Protein AF-A0A6M3JC94-F1 (afdb_monomer_lite)

Structure (mmCIF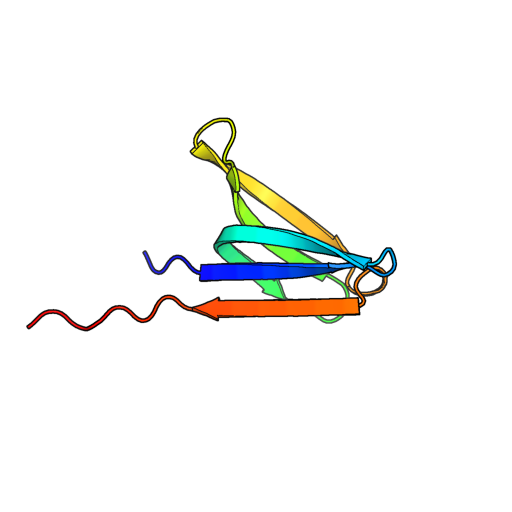, N/CA/C/O backbone):
data_AF-A0A6M3JC94-F1
#
_entry.id   AF-A0A6M3JC94-F1
#
loop_
_atom_site.group_PDB
_atom_site.id
_atom_site.type_symbol
_atom_site.label_atom_id
_atom_site.label_alt_id
_atom_site.label_comp_id
_atom_site.label_asym_id
_atom_site.label_entity_id
_atom_site.label_seq_id
_atom_site.pdbx_PDB_ins_code
_atom_site.Cartn_x
_atom_site.Cartn_y
_atom_site.Cartn_z
_atom_site.occupancy
_atom_site.B_iso_or_equiv
_atom_site.auth_seq_id
_atom_site.auth_comp_id
_atom_site.auth_asym_id
_atom_site.auth_atom_id
_atom_site.pdbx_PDB_model_num
ATOM 1 N N . MET A 1 1 ? 13.925 -6.970 -14.321 1.00 48.47 1 MET A N 1
ATOM 2 C CA . MET A 1 1 ? 13.448 -6.571 -12.976 1.00 48.47 1 MET A CA 1
ATOM 3 C C . MET A 1 1 ? 12.162 -7.330 -12.683 1.00 48.47 1 MET A C 1
ATOM 5 O O . MET A 1 1 ? 11.316 -7.394 -13.567 1.00 48.47 1 MET A O 1
ATOM 9 N N . LYS A 1 2 ? 12.044 -7.987 -11.521 1.00 58.50 2 LYS A N 1
ATOM 10 C CA . LYS A 1 2 ? 10.825 -8.727 -11.149 1.00 58.50 2 LYS A CA 1
ATOM 11 C C . LYS A 1 2 ? 9.782 -7.730 -10.657 1.00 58.50 2 LYS A C 1
ATOM 13 O O . LYS A 1 2 ? 9.908 -7.185 -9.570 1.00 58.50 2 LYS A O 1
ATOM 18 N N . TYR A 1 3 ? 8.781 -7.482 -11.483 1.00 67.56 3 TYR A N 1
ATOM 19 C CA . TYR A 1 3 ? 7.630 -6.659 -11.144 1.00 67.56 3 TYR A CA 1
ATOM 20 C C . TYR A 1 3 ? 6.640 -7.495 -10.323 1.00 67.56 3 TYR A C 1
ATOM 22 O O . TYR A 1 3 ? 6.420 -8.652 -10.655 1.00 67.56 3 TYR A O 1
ATOM 30 N N . SER A 1 4 ? 6.066 -6.959 -9.247 1.00 81.31 4 SER A N 1
ATOM 31 C CA . SER A 1 4 ? 5.031 -7.659 -8.462 1.00 81.31 4 SER A CA 1
ATOM 32 C C . SER A 1 4 ? 3.685 -6.940 -8.567 1.00 81.31 4 SER A C 1
ATOM 34 O O . SER A 1 4 ? 3.635 -5.752 -8.904 1.00 81.31 4 SER A O 1
ATOM 36 N N . ILE A 1 5 ? 2.591 -7.655 -8.303 1.00 90.62 5 ILE A N 1
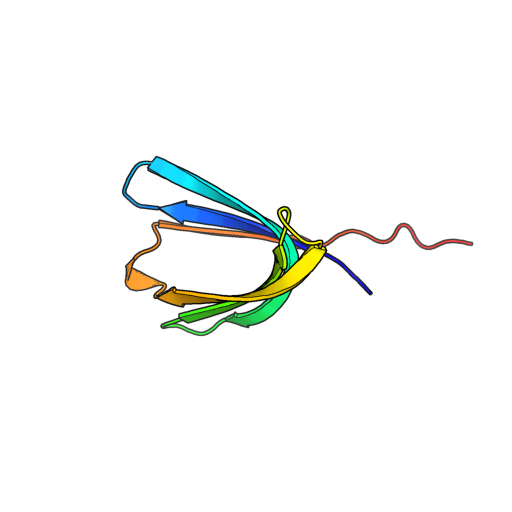ATOM 37 C CA . ILE A 1 5 ? 1.262 -7.058 -8.110 1.00 90.62 5 ILE A CA 1
ATOM 38 C C . ILE A 1 5 ? 1.025 -6.938 -6.605 1.00 90.62 5 ILE A C 1
ATOM 40 O O . ILE A 1 5 ? 1.173 -7.925 -5.887 1.00 90.62 5 ILE A O 1
ATOM 44 N N . LEU A 1 6 ? 0.651 -5.748 -6.136 1.00 93.06 6 LEU A N 1
ATOM 45 C CA . LEU A 1 6 ? 0.260 -5.499 -4.747 1.00 93.06 6 LEU A CA 1
ATOM 46 C C . LEU A 1 6 ? -1.219 -5.122 -4.695 1.00 93.06 6 LEU A C 1
ATOM 48 O O . LEU A 1 6 ? -1.649 -4.194 -5.379 1.00 93.06 6 LEU A O 1
ATOM 52 N N . CYS A 1 7 ? -1.977 -5.807 -3.848 1.00 94.62 7 CYS A N 1
ATOM 53 C CA . CYS A 1 7 ? -3.353 -5.460 -3.512 1.00 94.62 7 CYS A CA 1
ATOM 54 C C . CYS A 1 7 ? -3.426 -4.988 -2.059 1.00 94.62 7 CYS A C 1
ATOM 56 O O . CYS A 1 7 ? -2.875 -5.639 -1.174 1.00 94.62 7 CYS A O 1
ATOM 58 N N . ILE A 1 8 ? -4.123 -3.880 -1.818 1.00 94.94 8 ILE A N 1
ATOM 59 C CA . ILE A 1 8 ? -4.362 -3.305 -0.491 1.00 94.94 8 ILE A CA 1
ATOM 60 C C . ILE A 1 8 ? -5.862 -3.284 -0.228 1.00 94.94 8 ILE A C 1
ATOM 62 O O . ILE A 1 8 ? -6.616 -2.739 -1.035 1.00 94.94 8 ILE A O 1
ATOM 66 N N . PHE A 1 9 ? -6.274 -3.836 0.910 1.00 94.75 9 PHE A N 1
ATOM 67 C CA . PHE A 1 9 ? -7.670 -3.926 1.329 1.00 94.75 9 PHE A CA 1
ATOM 68 C C . PHE A 1 9 ? -7.945 -2.907 2.434 1.00 94.75 9 PHE A C 1
ATOM 70 O O . PHE A 1 9 ? -7.283 -2.924 3.477 1.00 94.75 9 PHE A O 1
ATOM 77 N N . THR A 1 10 ? -8.915 -2.016 2.224 1.00 93.12 10 THR A N 1
ATOM 78 C CA . THR A 1 10 ? -9.269 -0.982 3.206 1.00 93.12 10 THR A CA 1
ATOM 79 C C . THR A 1 10 ? -10.549 -1.323 3.976 1.00 93.12 10 THR A C 1
ATOM 81 O O . THR A 1 10 ? -11.427 -1.997 3.433 1.00 93.12 10 THR A O 1
ATOM 84 N N . PRO A 1 11 ? -10.732 -0.780 5.197 1.00 92.56 11 PRO A N 1
ATOM 85 C CA . PRO A 1 11 ? -11.947 -0.981 6.001 1.00 92.56 11 PRO A CA 1
ATOM 86 C C . PRO A 1 11 ? -13.244 -0.542 5.318 1.00 92.56 11 PRO A C 1
ATOM 88 O O . PRO A 1 11 ? -14.323 -1.022 5.639 1.00 92.56 11 PRO A O 1
ATOM 91 N N . THR A 1 12 ? -13.146 0.364 4.345 1.00 91.81 12 THR A N 1
ATOM 92 C CA . THR A 1 12 ? -14.279 0.851 3.547 1.00 91.81 12 THR A CA 1
ATOM 93 C C . THR A 1 12 ? -14.761 -0.144 2.484 1.00 91.81 12 THR A C 1
ATOM 95 O O . THR A 1 12 ? -15.659 0.187 1.713 1.00 91.81 12 THR A O 1
ATOM 98 N N . GLY A 1 13 ? -14.144 -1.328 2.384 1.00 88.50 13 GLY A N 1
ATOM 99 C CA . GLY A 1 13 ? -14.438 -2.332 1.358 1.00 88.50 13 GLY A CA 1
ATOM 100 C C . GLY A 1 13 ? -13.828 -2.023 -0.012 1.00 88.50 13 GLY A C 1
ATOM 101 O O . GLY A 1 13 ? -14.046 -2.762 -0.971 1.00 88.50 13 GLY A O 1
ATOM 102 N N . ARG A 1 14 ? -13.048 -0.940 -0.133 1.00 92.06 14 ARG A N 1
ATOM 103 C CA . ARG A 1 14 ? -12.308 -0.620 -1.358 1.00 92.06 14 ARG A CA 1
ATOM 104 C C . ARG A 1 14 ? -11.004 -1.413 -1.408 1.00 92.06 14 ARG A C 1
ATOM 106 O O . ARG A 1 14 ? -10.363 -1.663 -0.391 1.00 92.06 14 ARG A O 1
ATOM 113 N N . THR A 1 15 ? -10.610 -1.787 -2.621 1.00 93.62 15 THR A N 1
ATOM 114 C CA . THR A 1 15 ? -9.328 -2.448 -2.881 1.00 93.62 15 THR A CA 1
ATOM 115 C C . THR A 1 15 ? -8.515 -1.603 -3.848 1.00 93.62 15 THR A C 1
ATOM 117 O O . THR A 1 15 ? -9.033 -1.169 -4.878 1.00 93.62 15 THR A O 1
ATOM 120 N N . TYR A 1 16 ? -7.245 -1.378 -3.524 1.00 92.62 16 TYR A N 1
ATOM 121 C CA . TYR A 1 16 ? -6.292 -0.717 -4.410 1.00 92.62 16 TYR A CA 1
ATOM 122 C C . TYR A 1 16 ? -5.330 -1.750 -4.979 1.00 92.62 16 TYR A C 1
ATOM 124 O O . TYR A 1 16 ? -4.710 -2.496 -4.223 1.00 92.62 16 TYR A O 1
ATOM 132 N N . THR A 1 17 ? -5.193 -1.782 -6.302 1.00 93.25 17 THR A N 1
ATOM 133 C CA . THR A 1 17 ? -4.272 -2.688 -6.993 1.00 93.25 17 THR A CA 1
ATOM 134 C C . THR A 1 17 ? -3.176 -1.891 -7.674 1.00 93.25 17 THR A C 1
ATOM 136 O O . THR A 1 17 ? -3.441 -1.027 -8.509 1.00 93.25 17 THR A O 1
ATOM 139 N N . PHE 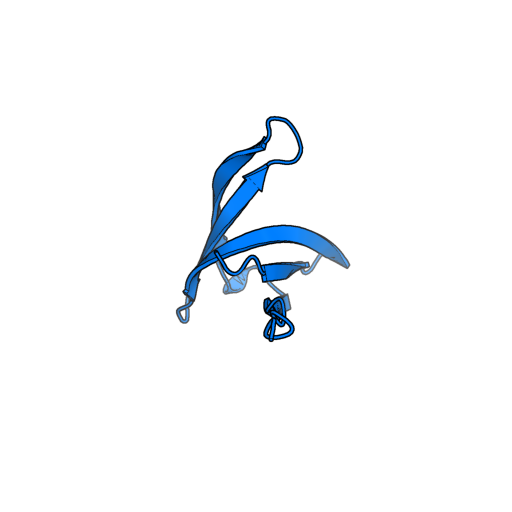A 1 18 ? -1.937 -2.236 -7.355 1.00 92.50 18 PHE A N 1
ATOM 140 C CA . PHE A 1 18 ? -0.735 -1.662 -7.930 1.00 92.50 18 PHE A CA 1
ATOM 141 C C . PHE A 1 18 ? -0.018 -2.729 -8.753 1.00 92.50 18 PHE A C 1
ATOM 143 O O . PHE A 1 18 ? 0.108 -3.882 -8.337 1.00 92.50 18 PHE A O 1
ATOM 150 N N . ARG A 1 19 ? 0.442 -2.341 -9.942 1.00 88.50 19 ARG A N 1
ATOM 151 C CA . ARG A 1 19 ? 1.248 -3.182 -10.834 1.00 88.50 19 ARG A CA 1
ATOM 152 C C . ARG A 1 19 ? 2.668 -2.645 -10.879 1.00 88.50 19 ARG A C 1
ATOM 154 O O . ARG A 1 19 ? 2.889 -1.464 -10.619 1.00 88.50 19 ARG A O 1
ATOM 161 N N . ASN A 1 20 ? 3.607 -3.505 -11.258 1.00 88.88 20 ASN A N 1
ATOM 162 C CA . ASN A 1 20 ? 5.020 -3.149 -11.352 1.00 88.88 20 ASN A CA 1
ATOM 163 C C . ASN A 1 20 ? 5.550 -2.564 -10.046 1.00 88.88 20 ASN A C 1
ATOM 165 O O . ASN A 1 20 ? 6.158 -1.498 -10.026 1.00 88.88 20 ASN A O 1
ATOM 169 N N . VAL A 1 21 ? 5.257 -3.281 -8.961 1.00 90.69 21 VAL A N 1
ATOM 170 C CA . VAL A 1 21 ? 5.557 -2.848 -7.603 1.00 90.69 21 VAL A CA 1
ATOM 171 C C . VAL A 1 21 ? 6.908 -3.373 -7.156 1.00 90.69 21 VAL A C 1
ATOM 173 O O . VAL A 1 21 ? 7.226 -4.546 -7.366 1.00 90.69 21 VAL A O 1
ATOM 176 N N . GLU A 1 2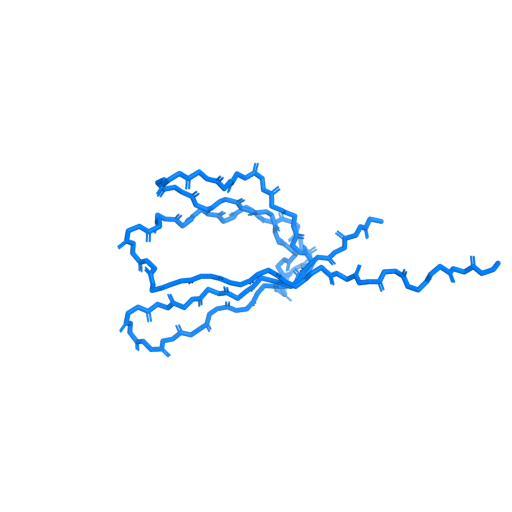2 ? 7.654 -2.498 -6.495 1.00 90.50 22 GLU A N 1
ATOM 177 C CA . GLU A 1 22 ? 8.857 -2.807 -5.736 1.00 90.50 22 GLU A CA 1
ATOM 178 C C . GLU A 1 22 ? 8.596 -2.463 -4.268 1.00 90.50 22 GLU A C 1
ATOM 180 O O . GLU A 1 22 ? 8.315 -1.313 -3.926 1.00 90.50 22 GLU A O 1
ATOM 185 N N . LEU A 1 23 ? 8.642 -3.472 -3.401 1.00 89.69 23 LEU A N 1
ATOM 186 C CA . LEU A 1 23 ? 8.442 -3.294 -1.969 1.00 89.69 23 LEU A CA 1
ATOM 187 C C . LEU A 1 23 ? 9.714 -2.698 -1.355 1.00 89.69 23 LEU A C 1
ATOM 189 O O . LEU A 1 23 ? 10.785 -3.286 -1.477 1.00 89.69 23 LEU A O 1
ATOM 193 N N . ILE A 1 24 ? 9.588 -1.541 -0.707 1.00 92.88 24 ILE A N 1
ATOM 194 C CA . ILE A 1 24 ? 10.714 -0.810 -0.108 1.00 92.88 24 ILE A CA 1
ATOM 195 C C . ILE A 1 24 ? 10.808 -1.101 1.386 1.00 92.88 24 ILE A C 1
ATOM 197 O O . ILE A 1 24 ? 11.892 -1.340 1.910 1.00 92.88 24 ILE A O 1
ATOM 201 N N . CYS A 1 25 ? 9.668 -1.102 2.076 1.00 91.12 25 CYS A N 1
ATOM 202 C CA . CYS A 1 25 ? 9.601 -1.393 3.499 1.00 91.12 25 CYS A CA 1
ATOM 203 C C . CYS A 1 25 ? 8.311 -2.138 3.826 1.00 91.12 25 CYS A C 1
ATOM 205 O O . CYS A 1 25 ? 7.224 -1.747 3.397 1.00 91.12 25 CYS A O 1
ATOM 207 N N . ASP A 1 26 ? 8.447 -3.193 4.618 1.00 92.06 26 ASP A N 1
ATOM 208 C CA . ASP A 1 26 ? 7.344 -3.949 5.188 1.00 92.06 26 ASP A CA 1
ATOM 209 C C . ASP A 1 26 ? 7.695 -4.262 6.646 1.00 92.06 26 ASP A C 1
ATOM 211 O O . ASP A 1 26 ? 8.402 -5.223 6.937 1.00 92.06 26 ASP A O 1
ATOM 215 N N . ASN A 1 27 ? 7.286 -3.383 7.562 1.00 93.12 27 ASN A N 1
ATOM 216 C CA . ASN A 1 27 ? 7.523 -3.531 9.003 1.00 93.12 27 ASN A CA 1
ATOM 217 C C . ASN A 1 27 ? 6.188 -3.521 9.762 1.00 93.12 27 ASN A C 1
ATOM 219 O O . ASN A 1 27 ? 5.131 -3.527 9.146 1.00 93.12 27 ASN A O 1
ATOM 223 N N . GLU A 1 28 ? 6.179 -3.522 11.092 1.00 92.31 28 GLU A N 1
ATOM 224 C CA . GLU A 1 28 ? 4.921 -3.603 11.856 1.00 92.31 28 GLU A CA 1
ATOM 225 C C . GLU A 1 28 ? 3.972 -2.411 11.646 1.00 92.31 28 GLU A C 1
ATOM 227 O O . GLU A 1 28 ? 2.756 -2.567 11.742 1.00 92.31 28 GLU A O 1
ATOM 232 N N . THR A 1 29 ? 4.496 -1.225 11.329 1.00 95.31 29 THR A N 1
ATOM 233 C CA . THR A 1 29 ? 3.711 0.017 11.304 1.00 95.31 29 THR A CA 1
ATOM 234 C C . THR A 1 29 ? 3.387 0.505 9.900 1.00 95.31 29 THR A C 1
ATOM 236 O O . THR A 1 29 ? 2.327 1.102 9.695 1.00 95.31 29 THR A O 1
ATOM 239 N N . ILE A 1 30 ? 4.258 0.251 8.924 1.00 96.56 30 ILE A N 1
ATOM 240 C CA . ILE A 1 30 ? 4.158 0.805 7.576 1.00 96.56 30 ILE A CA 1
ATOM 241 C C 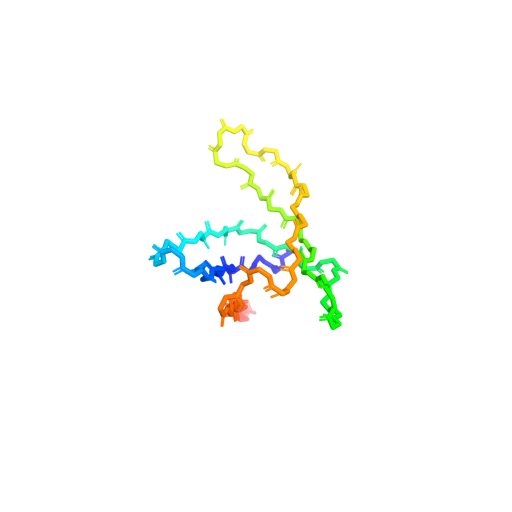. ILE A 1 30 ? 4.369 -0.246 6.488 1.00 96.56 30 ILE A C 1
ATOM 243 O O . ILE A 1 30 ? 5.142 -1.195 6.622 1.00 96.56 30 ILE A O 1
ATOM 247 N N . LEU A 1 31 ? 3.684 -0.010 5.374 1.00 94.69 31 LEU A N 1
ATOM 248 C CA . LEU A 1 31 ? 3.907 -0.648 4.088 1.00 94.69 31 LEU A CA 1
ATOM 249 C C . LEU A 1 31 ? 4.309 0.441 3.088 1.00 94.69 31 LEU A C 1
ATOM 251 O O . LEU A 1 31 ? 3.508 1.325 2.776 1.00 94.69 31 LEU A O 1
ATOM 255 N N . GLN A 1 32 ? 5.543 0.391 2.596 1.00 95.75 32 GLN A N 1
ATOM 256 C CA . GLN A 1 32 ? 6.072 1.339 1.619 1.00 95.75 32 GLN A CA 1
ATOM 257 C C . GLN A 1 32 ? 6.516 0.615 0.356 1.00 95.75 32 GLN A C 1
ATOM 259 O O . GLN A 1 32 ? 7.217 -0.396 0.411 1.00 95.75 32 GLN A O 1
ATOM 264 N N . PHE A 1 33 ? 6.141 1.161 -0.793 1.00 94.12 33 PHE A N 1
ATOM 265 C CA . PHE A 1 33 ? 6.472 0.575 -2.081 1.00 94.12 33 PHE A CA 1
ATOM 266 C C . PHE A 1 33 ? 6.541 1.627 -3.181 1.00 94.12 33 PHE A C 1
ATOM 268 O O . PHE A 1 33 ? 5.863 2.657 -3.136 1.00 94.12 33 PHE A O 1
ATOM 275 N N . ASN A 1 34 ? 7.335 1.325 -4.198 1.00 94.44 34 ASN A N 1
ATOM 276 C CA . ASN A 1 34 ? 7.319 2.035 -5.463 1.00 94.44 34 ASN A CA 1
ATOM 277 C C . ASN A 1 34 ? 6.365 1.335 -6.429 1.00 94.44 34 ASN A C 1
ATOM 279 O O . ASN A 1 34 ? 6.274 0.109 -6.440 1.00 94.44 34 ASN A O 1
ATOM 283 N N . TYR A 1 35 ? 5.659 2.104 -7.250 1.00 92.69 35 TYR A N 1
ATOM 284 C CA . TYR A 1 35 ? 4.778 1.600 -8.299 1.00 92.69 35 TYR A CA 1
ATOM 285 C C . TYR A 1 35 ? 4.901 2.464 -9.552 1.00 92.69 35 TYR A C 1
ATOM 287 O O . TYR A 1 35 ? 5.150 3.668 -9.471 1.00 92.69 35 TYR A O 1
ATOM 295 N N . ALA A 1 36 ? 4.686 1.863 -10.721 1.00 91.31 36 ALA A N 1
ATOM 296 C CA . ALA A 1 36 ? 4.542 2.619 -11.959 1.00 91.31 36 ALA A CA 1
ATOM 297 C C . ALA A 1 36 ? 3.130 3.216 -12.025 1.00 91.31 36 ALA A C 1
ATOM 299 O O . ALA A 1 36 ? 2.135 2.489 -12.069 1.00 91.31 36 ALA A O 1
ATOM 300 N N . ALA A 1 37 ? 3.025 4.543 -12.009 1.00 89.62 37 ALA A N 1
ATOM 301 C CA . ALA A 1 37 ? 1.741 5.218 -12.074 1.00 89.62 37 ALA A CA 1
ATOM 302 C C . ALA A 1 37 ? 1.107 5.050 -13.460 1.00 89.62 37 ALA A C 1
ATOM 304 O O . ALA A 1 37 ? 1.714 5.346 -14.485 1.00 89.62 37 ALA A O 1
ATOM 305 N N . MET A 1 38 ? -0.155 4.623 -13.490 1.00 86.25 38 MET A N 1
ATOM 306 C CA . MET A 1 38 ? -0.889 4.390 -14.742 1.00 86.25 38 MET A CA 1
ATOM 307 C C . MET A 1 38 ? -1.128 5.676 -15.548 1.00 86.25 38 MET A C 1
ATOM 309 O O . MET A 1 38 ? -1.372 5.608 -16.746 1.00 86.25 38 MET A O 1
ATOM 313 N N . SER A 1 39 ? -1.076 6.839 -14.894 1.00 90.06 39 SER A N 1
ATOM 314 C CA . SER A 1 39 ? -1.328 8.142 -15.514 1.00 90.06 39 SER A CA 1
ATOM 315 C C . SER A 1 39 ? -0.197 8.615 -16.425 1.00 90.06 39 SER A C 1
ATOM 317 O O . SER A 1 39 ? -0.455 9.252 -17.438 1.00 90.06 39 SER A O 1
ATOM 319 N N . ASP A 1 40 ? 1.052 8.371 -16.030 1.00 91.56 40 ASP A N 1
ATOM 320 C CA . ASP A 1 40 ? 2.241 8.972 -16.650 1.00 91.56 40 ASP A CA 1
ATOM 321 C C . ASP A 1 40 ? 3.397 7.974 -16.835 1.00 91.56 40 ASP A C 1
ATOM 323 O O . ASP A 1 40 ? 4.451 8.342 -17.351 1.00 91.56 40 ASP A O 1
ATOM 327 N N . GLY A 1 41 ? 3.225 6.719 -16.408 1.00 88.06 41 GLY A N 1
ATOM 328 C CA . GLY A 1 41 ? 4.244 5.673 -16.452 1.00 88.06 41 GLY A CA 1
ATOM 329 C C . GLY A 1 41 ? 5.420 5.896 -15.498 1.00 88.06 41 GLY A C 1
ATOM 330 O O . GLY A 1 41 ? 6.352 5.093 -15.493 1.00 88.06 41 GLY A O 1
ATOM 331 N N . LYS A 1 42 ? 5.413 6.964 -14.689 1.00 90.75 42 LYS A N 1
ATOM 332 C CA . LYS A 1 42 ? 6.530 7.298 -13.799 1.00 90.75 42 LYS A CA 1
ATOM 333 C C . LYS A 1 42 ? 6.486 6.452 -12.534 1.00 90.75 42 LYS A C 1
ATOM 335 O O . LYS A 1 42 ? 5.413 6.131 -12.022 1.00 90.75 42 LYS A O 1
ATOM 340 N N . SER A 1 43 ? 7.665 6.136 -12.002 1.00 92.88 43 SER A N 1
ATOM 341 C CA . SER A 1 43 ? 7.775 5.506 -10.686 1.00 92.88 43 SER A CA 1
ATOM 342 C C . SER A 1 43 ? 7.381 6.506 -9.598 1.00 92.88 43 SER A C 1
ATOM 344 O O . SER A 1 43 ? 7.882 7.633 -9.577 1.00 92.88 43 SER A O 1
ATOM 346 N N . LYS A 1 44 ? 6.465 6.106 -8.715 1.00 94.31 44 LYS A N 1
ATOM 347 C CA . LYS A 1 44 ? 6.020 6.882 -7.553 1.00 94.31 44 LYS A CA 1
ATOM 348 C C . LYS A 1 44 ? 6.086 6.018 -6.305 1.00 94.31 44 LYS A C 1
ATOM 350 O O . LYS A 1 44 ? 5.852 4.815 -6.373 1.00 94.31 44 LYS A O 1
ATOM 355 N N . THR A 1 45 ? 6.345 6.645 -5.166 1.00 95.31 45 THR A N 1
ATOM 356 C CA . THR A 1 45 ? 6.344 5.978 -3.862 1.00 95.31 45 THR A CA 1
ATOM 357 C C . THR A 1 45 ? 4.997 6.179 -3.180 1.00 95.31 45 THR A C 1
ATOM 359 O O . THR A 1 45 ? 4.471 7.293 -3.149 1.00 95.31 45 THR A O 1
ATOM 362 N N . ALA A 1 46 ? 4.444 5.109 -2.620 1.00 94.38 46 ALA A N 1
ATOM 363 C CA . ALA A 1 46 ? 3.304 5.166 -1.718 1.00 94.38 46 ALA A CA 1
ATOM 364 C C . ALA A 1 46 ? 3.682 4.588 -0.353 1.00 94.38 46 ALA A C 1
ATOM 366 O O . ALA A 1 46 ? 4.421 3.606 -0.265 1.00 94.38 46 ALA A O 1
ATOM 367 N N . THR A 1 47 ? 3.134 5.193 0.699 1.00 95.31 47 THR A N 1
ATOM 368 C CA . THR A 1 47 ? 3.282 4.740 2.083 1.00 95.31 47 THR A CA 1
ATOM 369 C C . THR A 1 47 ? 1.897 4.587 2.692 1.00 95.31 47 THR A C 1
ATOM 371 O O . THR A 1 47 ? 1.118 5.539 2.710 1.00 95.31 47 THR A O 1
ATOM 374 N N . PHE A 1 48 ? 1.604 3.398 3.209 1.00 93.69 48 PHE A N 1
ATOM 375 C CA . PHE A 1 48 ? 0.368 3.095 3.918 1.00 93.69 48 PHE A CA 1
ATOM 376 C C . PHE A 1 48 ? 0.676 2.731 5.375 1.00 93.69 48 PHE A C 1
ATOM 378 O O . PHE A 1 48 ? 1.486 1.832 5.613 1.00 93.69 48 PHE A O 1
ATOM 385 N N . PRO A 1 49 ? 0.032 3.379 6.361 1.00 94.75 49 PRO A N 1
ATOM 386 C CA . PRO A 1 49 ? 0.050 2.900 7.738 1.00 94.75 49 PRO A CA 1
ATOM 387 C C . PRO A 1 49 ? -0.703 1.569 7.828 1.00 94.75 49 PRO A C 1
ATOM 389 O O . PRO A 1 49 ? -1.870 1.499 7.457 1.00 94.75 49 PRO A O 1
ATOM 392 N N . LYS A 1 50 ? -0.086 0.508 8.350 1.00 93.38 50 LYS A N 1
ATOM 393 C CA . LYS A 1 50 ? -0.731 -0.814 8.423 1.00 93.38 50 LYS A CA 1
ATOM 394 C C . LYS A 1 50 ? -1.962 -0.840 9.319 1.00 93.38 50 LYS A C 1
ATOM 396 O O . LYS A 1 50 ? -2.902 -1.568 9.028 1.00 93.38 50 LYS A O 1
ATOM 401 N N . ALA A 1 51 ? -1.991 0.007 10.348 1.00 93.06 51 ALA A N 1
ATOM 402 C CA . ALA A 1 51 ? -3.143 0.158 11.234 1.00 93.06 51 ALA A CA 1
ATOM 403 C C . ALA A 1 51 ? -4.425 0.613 10.507 1.00 93.06 51 ALA A C 1
ATOM 405 O O . ALA A 1 51 ? -5.517 0.435 11.036 1.00 93.06 51 ALA A O 1
ATOM 406 N N . THR A 1 52 ? -4.314 1.201 9.308 1.00 90.38 52 THR A N 1
ATOM 407 C CA . THR A 1 52 ? -5.472 1.637 8.509 1.00 90.38 52 THR A CA 1
ATOM 408 C C . THR A 1 52 ? -5.887 0.618 7.446 1.00 90.38 52 THR A C 1
ATOM 410 O O . THR A 1 52 ? -6.831 0.870 6.694 1.00 90.38 52 THR A O 1
ATOM 413 N N . LEU A 1 53 ? -5.204 -0.528 7.371 1.00 92.69 53 LEU A N 1
ATOM 414 C CA . LEU A 1 53 ? -5.450 -1.583 6.393 1.00 92.69 53 LEU A CA 1
ATOM 415 C C . LEU A 1 53 ? -6.152 -2.772 7.052 1.00 92.69 53 LEU A C 1
ATOM 417 O O . LEU A 1 53 ? -5.830 -3.156 8.171 1.00 92.69 53 LEU A O 1
ATOM 421 N N . CYS A 1 54 ? -7.062 -3.415 6.323 1.00 95.00 54 CYS A N 1
ATOM 422 C CA . CYS A 1 54 ? -7.558 -4.742 6.700 1.00 95.00 54 CYS A CA 1
ATOM 423 C C . CYS A 1 54 ? -6.579 -5.851 6.294 1.00 95.00 54 CYS A C 1
ATOM 425 O O . CYS A 1 54 ? -6.630 -6.952 6.830 1.00 95.00 54 CYS A O 1
ATOM 427 N N . GLY A 1 55 ? -5.700 -5.565 5.332 1.00 93.06 55 GLY A N 1
ATOM 428 C CA . GLY A 1 55 ? -4.656 -6.472 4.881 1.00 93.06 55 GLY A CA 1
ATOM 429 C C . GLY A 1 55 ? -4.038 -6.023 3.561 1.00 93.06 55 GLY A C 1
ATOM 430 O O . GLY A 1 55 ? -4.483 -5.056 2.934 1.00 93.06 55 GLY A O 1
ATOM 431 N N . TRP A 1 56 ? -3.024 -6.759 3.119 1.00 93.50 56 TRP A N 1
ATOM 432 C CA . TRP A 1 56 ? -2.415 -6.614 1.802 1.00 93.50 56 TRP A CA 1
ATOM 433 C C . TRP A 1 56 ? -1.972 -7.979 1.272 1.00 93.50 56 TRP A C 1
ATOM 435 O O . TRP A 1 56 ? -1.770 -8.924 2.032 1.00 93.50 56 TRP A O 1
ATOM 445 N N . SER A 1 57 ? -1.836 -8.092 -0.045 1.00 92.56 57 SER A N 1
ATOM 446 C CA . SER A 1 57 ? -1.334 -9.293 -0.711 1.00 92.56 57 SER A CA 1
ATOM 447 C C . SER A 1 57 ? -0.339 -8.902 -1.793 1.00 92.56 57 SER A C 1
ATOM 449 O O . SER A 1 57 ? -0.612 -7.999 -2.584 1.00 92.56 57 SER A O 1
ATOM 451 N N . VAL A 1 58 ? 0.804 -9.587 -1.831 1.00 90.19 58 VAL A N 1
ATOM 452 C CA . VAL A 1 58 ? 1.837 -9.408 -2.854 1.00 90.19 58 VAL A CA 1
ATOM 453 C C . VAL A 1 58 ? 1.928 -10.681 -3.677 1.00 90.19 58 VAL A C 1
ATOM 455 O O . VAL A 1 58 ? 2.207 -11.754 -3.150 1.00 90.19 58 VAL A O 1
ATOM 458 N N . THR A 1 59 ? 1.713 -10.555 -4.983 1.00 89.50 59 THR A N 1
ATOM 459 C CA . THR A 1 59 ? 1.925 -11.641 -5.939 1.00 89.50 59 THR A CA 1
ATOM 460 C C . THR A 1 59 ? 3.225 -11.386 -6.700 1.00 89.50 59 THR A C 1
ATOM 462 O O . THR A 1 59 ? 3.289 -10.421 -7.473 1.00 89.50 59 THR A O 1
ATOM 465 N N . PRO A 1 60 ? 4.265 -12.216 -6.510 1.00 79.31 60 PRO A N 1
ATOM 466 C CA . PRO A 1 60 ? 5.479 -12.112 -7.306 1.00 79.31 60 PRO A CA 1
ATOM 467 C C . PRO A 1 60 ? 5.196 -12.547 -8.748 1.00 79.31 60 PRO A C 1
ATOM 469 O O . PRO A 1 60 ? 4.503 -13.539 -8.976 1.00 79.31 60 PRO A O 1
ATOM 472 N N . ILE A 1 61 ? 5.770 -11.862 -9.743 1.00 76.31 61 ILE A N 1
ATOM 473 C CA . ILE A 1 61 ? 5.807 -12.420 -11.099 1.00 76.31 61 ILE A CA 1
ATOM 474 C C . ILE A 1 61 ? 6.827 -13.561 -11.119 1.00 76.31 61 ILE A C 1
ATOM 476 O O . ILE A 1 61 ? 8.038 -13.359 -10.970 1.00 76.31 61 ILE A O 1
ATOM 480 N N . LEU A 1 62 ? 6.317 -14.776 -11.320 1.00 60.56 62 LEU A N 1
ATOM 481 C CA . LEU A 1 62 ? 7.111 -15.924 -11.734 1.00 60.56 62 LEU A CA 1
ATOM 482 C C . LEU A 1 62 ? 7.698 -15.614 -13.112 1.00 60.56 62 LEU A C 1
ATOM 484 O O . LEU A 1 62 ? 6.996 -15.629 -14.121 1.00 60.56 62 LEU A O 1
ATOM 488 N N . ILE A 1 63 ? 9.000 -15.335 -13.157 1.00 59.00 63 ILE A N 1
ATOM 489 C CA . ILE A 1 63 ? 9.742 -15.432 -14.410 1.00 59.00 63 ILE A CA 1
ATOM 490 C C . ILE A 1 63 ? 9.756 -16.926 -14.735 1.00 59.00 63 ILE A C 1
ATOM 492 O O . ILE A 1 63 ? 10.424 -17.687 -14.033 1.00 59.00 63 ILE A O 1
ATOM 496 N N . LYS A 1 64 ? 9.001 -17.364 -15.750 1.00 54.81 64 LYS A N 1
ATOM 497 C CA . LYS A 1 64 ? 9.309 -18.643 -16.397 1.00 54.81 64 LYS A CA 1
ATOM 498 C C . LYS A 1 64 ? 10.745 -18.505 -16.889 1.00 54.81 64 LYS A C 1
ATOM 500 O O . LYS A 1 64 ? 10.999 -17.640 -17.725 1.00 54.81 64 LYS A O 1
ATOM 505 N N . GLY A 1 65 ? 11.666 -19.259 -16.288 1.00 47.28 65 GLY A N 1
ATOM 506 C CA . GLY A 1 65 ? 13.041 -19.340 -16.767 1.00 47.28 65 GLY A CA 1
ATOM 507 C C . GLY A 1 65 ? 13.004 -19.596 -18.267 1.00 47.28 65 GLY A C 1
ATOM 508 O O . GLY A 1 65 ? 12.310 -20.511 -18.707 1.00 47.28 65 GLY A O 1
ATOM 509 N N . GLY A 1 66 ? 13.635 -18.709 -19.030 1.00 47.94 66 GLY A N 1
ATOM 510 C CA . GLY A 1 66 ? 13.982 -19.016 -20.407 1.00 47.94 66 GLY A CA 1
ATOM 511 C C . GLY A 1 66 ? 15.095 -20.053 -20.374 1.00 47.94 66 GLY A C 1
ATOM 512 O O . GLY A 1 66 ? 16.035 -19.887 -19.592 1.00 47.94 66 GLY A O 1
ATOM 513 N N . ASP A 1 67 ? 14.925 -21.114 -21.157 1.00 41.94 67 ASP A N 1
ATOM 514 C CA . ASP A 1 67 ? 16.051 -21.866 -21.719 1.00 41.94 67 ASP A CA 1
ATOM 515 C C . ASP A 1 67 ? 16.975 -20.928 -22.516 1.00 41.94 67 ASP A C 1
ATOM 517 O O . ASP A 1 67 ? 16.448 -19.978 -23.152 1.00 41.94 67 ASP A O 1
#

pLDDT: mean 86.66, std 13.61, range [41.94, 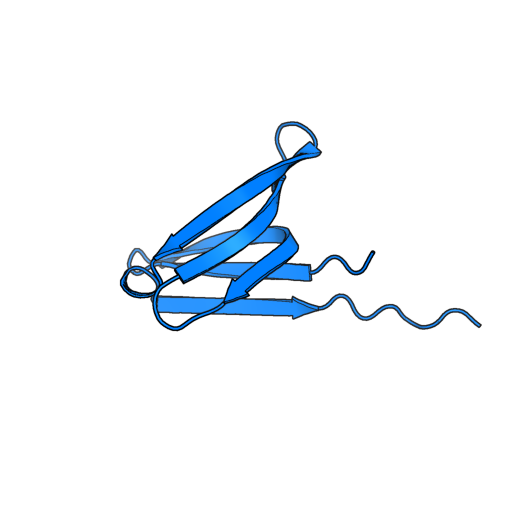96.56]

Sequence (67 aa):
MKYSILCIFTPTGRTYTFRNVELICDNETILQFNYAAMSDGKSKTATFPKATLCGWSVTPILIKGGD

Foldseek 3Di:
DWKKWKWFAFPVRDIDIFTRKDFDDDDQFKTKIWGQDPVPRDIDIDIDGCVRTPDMDIGIDPDPDDD

Secondary structure (DSSP, 8-state):
---EEEEEE-TTS-EEEEEEEEEEEE-SSEEEEEEE-TTT--EEEEEEEGGG-SEEEEEE-------

Organism: NCBI:txid1070528

Radius of gyration: 12.91 Å; chains: 1; bounding box: 30×31×34 Å